Protein AF-A0A969H6C3-F1 (afdb_monomer_lite)

Structure (mmCIF, N/CA/C/O backbone):
data_AF-A0A969H6C3-F1
#
_entry.id   AF-A0A969H6C3-F1
#
loop_
_atom_site.group_PDB
_atom_site.id
_atom_site.type_symbol
_atom_site.label_atom_id
_atom_site.label_alt_id
_atom_site.label_comp_id
_atom_site.label_asym_id
_atom_site.label_entity_id
_atom_site.label_seq_id
_atom_site.pdbx_PDB_ins_code
_atom_site.Cartn_x
_atom_site.Cartn_y
_atom_site.Cartn_z
_atom_site.occupancy
_atom_site.B_iso_or_equiv
_atom_site.auth_seq_id
_atom_site.auth_comp_id
_atom_site.auth_asym_id
_atom_site.auth_atom_id
_atom_site.pdbx_PDB_model_num
ATOM 1 N N . MET A 1 1 ? -28.293 4.588 25.354 1.00 61.47 1 MET A N 1
ATOM 2 C CA . MET A 1 1 ? -28.410 4.083 23.964 1.00 61.47 1 MET A CA 1
ATOM 3 C C . MET A 1 1 ? -27.436 4.750 22.988 1.00 61.47 1 MET A C 1
ATOM 5 O O . MET A 1 1 ? -27.024 4.094 22.051 1.00 61.47 1 MET A O 1
ATOM 9 N N . THR A 1 2 ? -26.994 5.990 23.213 1.00 66.88 2 THR A N 1
ATOM 10 C CA . THR A 1 2 ? -26.151 6.786 22.290 1.00 66.88 2 THR A CA 1
ATOM 11 C C . THR A 1 2 ? -24.761 6.220 21.968 1.00 66.88 2 THR A C 1
ATOM 13 O O . THR A 1 2 ? -24.246 6.451 20.879 1.00 66.88 2 THR A O 1
ATOM 16 N N . ARG A 1 3 ? -24.137 5.461 22.880 1.00 62.03 3 ARG A N 1
ATOM 17 C CA . ARG A 1 3 ? -22.782 4.913 22.666 1.00 62.03 3 ARG A CA 1
ATOM 18 C C . ARG A 1 3 ? -22.738 3.815 21.596 1.00 62.03 3 ARG A C 1
ATOM 20 O O . ARG A 1 3 ? -21.768 3.740 20.855 1.00 62.03 3 ARG A O 1
ATOM 27 N N . PHE A 1 4 ? -23.785 2.993 21.507 1.00 64.56 4 PHE A N 1
ATOM 28 C CA . PHE A 1 4 ? -23.877 1.921 20.511 1.00 64.56 4 PHE A CA 1
ATOM 29 C C . PHE A 1 4 ? -24.058 2.496 19.101 1.00 64.56 4 PHE A C 1
ATOM 31 O O . PHE A 1 4 ? -23.352 2.110 18.175 1.00 64.56 4 PHE A O 1
ATOM 38 N N . THR A 1 5 ? -24.919 3.506 18.965 1.00 70.69 5 THR A N 1
ATOM 39 C CA . THR A 1 5 ? -25.143 4.214 17.701 1.00 70.69 5 THR A CA 1
ATOM 40 C C . THR A 1 5 ? -23.884 4.926 17.207 1.00 70.69 5 THR A C 1
ATOM 42 O O . THR A 1 5 ? -23.572 4.848 16.025 1.00 70.69 5 THR A O 1
ATOM 45 N N . GLY A 1 6 ? -23.117 5.555 18.106 1.00 71.94 6 GLY A N 1
ATOM 46 C CA . GLY A 1 6 ? -21.861 6.219 17.743 1.00 71.94 6 GLY A CA 1
ATOM 47 C C . GLY A 1 6 ? -20.758 5.262 17.269 1.00 71.94 6 GLY A C 1
ATOM 48 O O . GLY A 1 6 ? -20.011 5.600 16.357 1.00 71.94 6 GLY A O 1
ATOM 49 N N . LEU A 1 7 ? -20.659 4.056 17.841 1.00 72.44 7 LEU A N 1
ATOM 50 C CA . LEU A 1 7 ? -19.709 3.034 17.370 1.00 72.44 7 LEU A CA 1
ATOM 51 C C . LEU A 1 7 ? -20.104 2.480 15.998 1.00 72.44 7 LEU A C 1
ATOM 53 O O . LEU A 1 7 ? -19.250 2.283 15.136 1.00 72.44 7 LEU A O 1
ATOM 57 N N . GLN A 1 8 ? -21.403 2.283 15.776 1.00 77.25 8 GLN A N 1
ATOM 58 C CA . GLN A 1 8 ? -21.919 1.806 14.498 1.00 77.25 8 GLN A CA 1
ATOM 59 C C . GLN A 1 8 ? -21.725 2.833 13.370 1.00 77.25 8 GLN A C 1
ATOM 61 O O . GLN A 1 8 ? -21.416 2.448 12.243 1.00 77.25 8 GLN A O 1
ATOM 66 N N . ASP A 1 9 ? -21.822 4.127 13.684 1.00 84.56 9 ASP A N 1
ATOM 67 C CA . ASP A 1 9 ? -21.513 5.217 12.753 1.00 84.56 9 ASP A CA 1
ATOM 68 C C . ASP A 1 9 ? -20.013 5.247 12.396 1.00 84.56 9 ASP A C 1
ATOM 70 O O . ASP A 1 9 ? -19.644 5.217 11.221 1.00 84.56 9 ASP A O 1
ATOM 74 N N . LYS A 1 10 ? -19.124 5.150 13.397 1.00 88.44 10 LYS A N 1
ATOM 75 C CA . LYS A 1 10 ? -17.668 5.068 13.167 1.00 88.44 10 LYS A CA 1
ATOM 76 C C . LYS A 1 10 ? -17.266 3.880 12.291 1.00 88.44 10 LYS A C 1
ATOM 78 O O . LYS A 1 10 ? -16.452 4.040 11.381 1.00 88.44 10 LYS A O 1
ATOM 83 N N . LYS A 1 11 ? -17.864 2.707 12.519 1.00 91.56 11 LYS A N 1
ATOM 84 C CA . LYS A 1 11 ? -17.651 1.514 11.688 1.00 91.56 11 LYS A CA 1
ATOM 85 C C . LYS A 1 11 ? -18.040 1.763 10.229 1.00 91.56 11 LYS A C 1
ATOM 87 O O . LYS A 1 11 ? -17.259 1.456 9.330 1.00 91.56 11 LYS A O 1
ATOM 92 N N . GLY A 1 12 ? -19.224 2.329 9.987 1.00 93.44 12 GLY A N 1
ATOM 93 C CA . GLY A 1 12 ? -19.704 2.622 8.632 1.00 93.44 12 GLY A CA 1
ATOM 94 C C . GLY A 1 12 ? -18.814 3.626 7.893 1.00 93.44 12 GLY A C 1
ATOM 95 O O . GLY A 1 12 ? -18.488 3.434 6.717 1.00 93.44 12 GLY A O 1
ATOM 96 N N . GLN A 1 13 ? -18.342 4.659 8.596 1.00 94.31 13 GLN A N 1
ATOM 97 C CA . GLN A 1 13 ? -17.376 5.613 8.047 1.00 94.31 13 GLN A CA 1
ATOM 98 C C . GLN A 1 13 ? -16.062 4.919 7.677 1.00 94.31 13 GLN A C 1
ATOM 100 O O . GLN A 1 13 ? -15.568 5.088 6.562 1.00 94.31 13 GLN A O 1
ATOM 105 N N . ALA A 1 14 ? -15.530 4.071 8.559 1.00 95.62 14 ALA A N 1
ATOM 106 C CA . ALA A 1 14 ? -14.295 3.342 8.303 1.00 95.62 14 ALA A CA 1
ATOM 107 C C . ALA A 1 14 ? -14.404 2.392 7.096 1.00 95.62 14 ALA A C 1
ATOM 109 O O . ALA A 1 14 ? -13.494 2.330 6.268 1.00 95.62 14 ALA A O 1
ATOM 110 N N . GLN A 1 15 ? -15.537 1.703 6.932 1.00 95.44 15 GLN A N 1
ATOM 111 C CA . GLN A 1 15 ? -15.802 0.869 5.752 1.00 95.44 15 GLN A CA 1
ATOM 112 C C . GLN A 1 15 ? -15.881 1.695 4.461 1.00 95.44 15 GLN A C 1
ATOM 114 O O . GLN A 1 15 ? -15.393 1.263 3.419 1.00 95.44 15 GLN A O 1
ATOM 119 N N . THR A 1 16 ? -16.432 2.909 4.529 1.00 96.50 16 THR A N 1
ATOM 120 C CA . THR A 1 16 ? -16.476 3.832 3.383 1.00 96.50 16 THR A CA 1
ATOM 121 C C . THR A 1 16 ? -15.068 4.231 2.937 1.00 96.50 16 THR A C 1
ATOM 123 O O . THR A 1 16 ? -14.779 4.227 1.740 1.00 96.50 16 THR A O 1
ATOM 126 N N . TRP A 1 17 ? -14.162 4.488 3.886 1.00 97.50 17 TRP A N 1
ATOM 127 C CA . TRP A 1 17 ? -12.742 4.711 3.594 1.00 97.50 17 TRP A CA 1
ATOM 128 C C . TRP A 1 17 ? -12.085 3.490 2.937 1.00 97.50 17 TRP A C 1
ATOM 130 O O . TRP A 1 17 ? -11.395 3.640 1.931 1.00 97.50 17 TRP A O 1
ATOM 140 N N . GLY A 1 18 ? -12.360 2.277 3.425 1.00 97.06 18 GLY A N 1
ATOM 141 C CA . GLY A 1 18 ? -11.853 1.042 2.813 1.00 97.06 18 GLY A CA 1
ATOM 142 C C . GLY A 1 18 ? -12.349 0.838 1.375 1.00 97.06 18 GLY A C 1
ATOM 143 O O . GLY A 1 18 ? -11.579 0.459 0.493 1.00 97.06 18 GLY A O 1
ATOM 144 N N . ASN A 1 19 ? -13.612 1.173 1.102 1.00 97.00 19 ASN A N 1
ATOM 145 C CA . ASN A 1 19 ? -14.162 1.136 -0.253 1.00 97.00 19 ASN A CA 1
ATOM 146 C C . ASN A 1 19 ? -13.486 2.171 -1.162 1.00 97.00 19 ASN A C 1
ATOM 148 O O . ASN A 1 19 ? -13.119 1.846 -2.290 1.00 97.00 19 ASN A O 1
ATOM 152 N N . ARG A 1 20 ? -13.251 3.394 -0.673 1.00 97.31 20 ARG A N 1
ATOM 153 C CA . ARG A 1 20 ? -12.503 4.416 -1.422 1.00 97.31 20 ARG A CA 1
ATOM 154 C C . ARG A 1 20 ? -11.090 3.943 -1.768 1.00 97.31 20 ARG A C 1
ATOM 156 O O . ARG A 1 20 ? -10.651 4.124 -2.898 1.00 97.31 20 ARG A O 1
ATOM 163 N N . ALA A 1 21 ? -10.411 3.293 -0.828 1.00 96.88 21 ALA A N 1
ATOM 164 C CA . ALA A 1 21 ? -9.086 2.731 -1.058 1.00 96.88 21 ALA A CA 1
ATOM 165 C C . ALA A 1 21 ? -9.102 1.653 -2.154 1.00 96.88 21 ALA A C 1
ATOM 167 O O . ALA A 1 21 ? -8.227 1.648 -3.016 1.00 96.88 21 ALA A O 1
ATOM 168 N N . SER A 1 22 ? -10.138 0.806 -2.189 1.00 95.81 22 SER A N 1
ATOM 169 C CA . SER A 1 22 ? -10.297 -0.202 -3.250 1.00 95.81 22 SER A CA 1
ATOM 170 C C . SER A 1 22 ? -10.496 0.411 -4.641 1.00 95.81 22 SER A C 1
ATOM 172 O O . SER A 1 22 ? -10.034 -0.147 -5.635 1.00 95.81 22 SER A O 1
ATOM 174 N N . ILE A 1 23 ? -11.132 1.586 -4.720 1.00 95.88 23 ILE A N 1
ATOM 175 C CA . ILE A 1 23 ? -11.275 2.336 -5.974 1.00 95.88 23 ILE A CA 1
ATOM 176 C C . ILE A 1 23 ? -9.905 2.849 -6.426 1.00 95.88 23 ILE A C 1
ATOM 178 O O . ILE A 1 23 ? -9.535 2.641 -7.577 1.00 95.88 23 ILE A O 1
ATOM 182 N N . TYR A 1 24 ? -9.114 3.437 -5.524 1.00 92.50 24 TYR A N 1
ATOM 183 C CA . TYR A 1 24 ? -7.744 3.849 -5.848 1.00 92.50 24 TYR A CA 1
ATOM 184 C C . TYR A 1 24 ? -6.855 2.670 -6.263 1.00 92.50 24 TYR A C 1
ATOM 186 O O . TYR A 1 24 ? -6.078 2.800 -7.208 1.00 92.50 24 TYR A O 1
ATOM 194 N N . GLU A 1 25 ? -7.000 1.502 -5.627 1.00 91.81 25 GLU A N 1
ATOM 195 C CA . GLU A 1 25 ? -6.303 0.281 -6.048 1.00 91.81 25 GLU A CA 1
ATOM 196 C C . GLU A 1 25 ? -6.695 -0.111 -7.481 1.00 91.81 25 GLU A C 1
ATOM 198 O O . GLU A 1 25 ? -5.819 -0.409 -8.296 1.00 91.81 25 GLU A O 1
ATOM 203 N N . ALA A 1 26 ? -7.991 -0.075 -7.810 1.00 90.19 26 ALA A N 1
ATOM 204 C CA . ALA A 1 26 ? -8.489 -0.381 -9.151 1.00 90.19 26 ALA A CA 1
ATOM 205 C C . ALA A 1 26 ? -8.019 0.632 -10.212 1.00 90.19 26 ALA A C 1
ATOM 207 O O . ALA A 1 26 ? -7.798 0.254 -11.362 1.00 90.19 26 ALA A O 1
ATOM 208 N N . GLU A 1 27 ? -7.816 1.894 -9.826 1.00 88.88 27 GLU A N 1
ATOM 209 C CA . GLU A 1 27 ? -7.245 2.954 -10.670 1.00 88.88 27 GLU A CA 1
ATOM 210 C C . GLU A 1 27 ? -5.709 2.880 -10.792 1.00 88.88 27 GLU A C 1
ATOM 212 O O . GLU A 1 27 ? -5.112 3.662 -11.529 1.00 88.88 27 GLU A O 1
ATOM 217 N N . GLY A 1 28 ? -5.046 1.956 -10.085 1.00 85.00 28 GLY A N 1
ATOM 218 C CA . GLY A 1 28 ? -3.584 1.831 -10.076 1.00 85.00 28 GLY A CA 1
ATOM 219 C C . GLY A 1 28 ? -2.864 2.890 -9.233 1.00 85.00 28 GLY A C 1
ATOM 220 O O . GLY A 1 28 ? -1.639 2.981 -9.280 1.00 85.00 28 GLY A O 1
ATOM 221 N N . ARG A 1 29 ? -3.604 3.665 -8.435 1.00 86.94 29 ARG A N 1
ATOM 222 C CA . ARG A 1 29 ? -3.096 4.708 -7.531 1.00 86.94 29 ARG A CA 1
ATOM 223 C C . ARG A 1 29 ? -2.696 4.074 -6.200 1.00 86.94 29 ARG A C 1
ATOM 225 O O . ARG A 1 29 ? -3.362 4.241 -5.177 1.00 86.94 29 ARG A O 1
ATOM 232 N N . LEU A 1 30 ? -1.645 3.254 -6.241 1.00 87.06 30 LEU A N 1
ATOM 233 C CA . LEU A 1 30 ? -1.309 2.321 -5.160 1.00 87.06 30 LEU A CA 1
ATOM 234 C C . LEU A 1 30 ? -0.955 3.041 -3.850 1.00 87.06 30 LEU A C 1
ATOM 236 O O . LEU A 1 30 ? -1.385 2.605 -2.786 1.00 87.06 30 LEU A O 1
ATOM 240 N N . GLU A 1 31 ? -0.220 4.150 -3.905 1.00 87.56 31 GLU A N 1
ATOM 241 C CA . GLU A 1 31 ? 0.129 4.962 -2.730 1.00 87.56 31 GLU A CA 1
ATOM 242 C C . GLU A 1 31 ? -1.115 5.505 -2.029 1.00 87.56 31 GLU A C 1
ATOM 244 O O . GLU A 1 31 ? -1.279 5.331 -0.822 1.00 87.56 31 GLU A O 1
ATOM 249 N N . GLU A 1 32 ? -2.020 6.111 -2.796 1.00 92.31 32 GLU A N 1
ATOM 250 C CA . GLU A 1 32 ? -3.259 6.681 -2.270 1.00 92.31 32 GLU A CA 1
ATOM 251 C C . GLU A 1 32 ? -4.168 5.590 -1.704 1.00 92.31 32 GLU A C 1
ATOM 253 O O . GLU A 1 32 ? -4.778 5.777 -0.650 1.00 92.31 32 GLU A O 1
ATOM 258 N N . ALA A 1 33 ? -4.214 4.421 -2.350 1.00 94.81 33 ALA A N 1
ATOM 259 C CA . ALA A 1 33 ? -4.906 3.253 -1.824 1.00 94.81 33 ALA A CA 1
ATOM 260 C C . ALA A 1 33 ? -4.318 2.806 -0.477 1.00 94.81 33 ALA A C 1
ATOM 262 O O . ALA A 1 33 ? -5.075 2.589 0.468 1.00 94.81 33 ALA A O 1
ATOM 263 N N . VAL A 1 34 ? -2.986 2.719 -0.348 1.00 95.19 34 VAL A N 1
ATOM 264 C CA . VAL A 1 34 ? -2.326 2.348 0.916 1.00 95.19 34 VAL A CA 1
ATOM 265 C C . VAL A 1 34 ? -2.672 3.327 2.035 1.00 95.19 34 VAL A C 1
ATOM 267 O O . VAL A 1 34 ? -3.069 2.882 3.111 1.00 95.19 34 VAL A O 1
ATOM 270 N N . GLU A 1 35 ? -2.538 4.633 1.810 1.00 96.12 35 GLU A N 1
ATOM 271 C CA . GLU A 1 35 ? -2.816 5.625 2.856 1.00 96.12 35 GLU A CA 1
ATOM 272 C C . GLU A 1 35 ? -4.300 5.631 3.246 1.00 96.12 35 GLU A C 1
ATOM 274 O O . GLU A 1 35 ? -4.636 5.600 4.429 1.00 96.12 35 GLU A O 1
ATOM 279 N N . THR A 1 36 ? -5.197 5.518 2.265 1.00 97.44 36 THR A N 1
ATOM 280 C CA . THR A 1 36 ? -6.645 5.445 2.510 1.00 97.44 36 THR A CA 1
ATOM 281 C C . THR A 1 36 ? -7.028 4.168 3.279 1.00 97.44 36 THR A C 1
ATOM 283 O O . THR A 1 36 ? -7.866 4.212 4.186 1.00 97.44 36 THR A O 1
ATOM 286 N N . TYR A 1 37 ? -6.394 3.028 2.977 1.00 98.06 37 TYR A N 1
ATOM 287 C CA . TYR A 1 37 ? -6.581 1.791 3.738 1.00 98.06 37 TYR A CA 1
ATOM 288 C C . TYR A 1 37 ? -6.066 1.918 5.177 1.00 98.06 37 TYR A C 1
ATOM 290 O O . TYR A 1 37 ? -6.752 1.476 6.097 1.00 98.06 37 TYR A O 1
ATOM 298 N N . LYS A 1 38 ? -4.915 2.558 5.414 1.00 97.56 38 LYS A N 1
ATOM 299 C CA . LYS A 1 38 ? -4.416 2.802 6.780 1.00 97.56 38 LYS A CA 1
ATOM 300 C C . LYS A 1 38 ? -5.392 3.639 7.605 1.00 97.56 38 LYS A C 1
ATOM 302 O O . LYS A 1 38 ? -5.652 3.298 8.758 1.00 97.56 38 LYS A O 1
ATOM 307 N N . THR A 1 39 ? -5.975 4.686 7.015 1.00 97.44 39 THR A N 1
ATOM 308 C CA . THR A 1 39 ? -7.018 5.487 7.676 1.00 97.44 39 THR A CA 1
ATOM 309 C C . THR A 1 39 ? -8.219 4.619 8.053 1.00 97.44 39 THR A C 1
ATOM 311 O O . THR A 1 39 ? -8.668 4.657 9.196 1.00 97.44 39 THR A O 1
ATOM 314 N N . SER A 1 40 ? -8.699 3.781 7.128 1.00 97.69 40 SER A N 1
ATOM 315 C CA . SER A 1 40 ? -9.790 2.833 7.393 1.00 97.69 40 SER A CA 1
ATOM 316 C C . SER A 1 40 ? -9.460 1.876 8.547 1.00 97.69 40 SER A C 1
ATOM 318 O O . SER A 1 40 ? -10.276 1.714 9.455 1.00 97.69 40 SER A O 1
ATOM 320 N N . ALA A 1 41 ? -8.256 1.297 8.560 1.00 97.38 41 ALA A N 1
ATOM 321 C CA . ALA A 1 41 ? -7.821 0.380 9.611 1.00 97.38 41 ALA A CA 1
ATOM 322 C C . ALA A 1 41 ? -7.760 1.060 10.990 1.00 97.38 41 ALA A C 1
ATOM 324 O O . ALA A 1 41 ? -8.334 0.538 11.942 1.00 97.38 41 ALA A O 1
ATOM 325 N N . SER A 1 42 ? -7.164 2.255 11.080 1.00 96.19 42 SER A N 1
ATOM 326 C CA . SER A 1 42 ? -7.095 3.030 12.330 1.00 96.19 42 SER A CA 1
ATOM 327 C C . SER A 1 42 ? -8.488 3.343 12.886 1.00 96.19 42 SER A C 1
ATOM 329 O O . SER A 1 42 ? -8.736 3.202 14.081 1.00 96.19 42 SER A O 1
ATOM 331 N N . MET A 1 43 ? -9.439 3.717 12.024 1.00 95.56 43 MET A N 1
ATOM 332 C CA . MET A 1 43 ? -10.816 3.992 12.449 1.00 95.56 43 MET A CA 1
ATOM 333 C C . MET A 1 43 ? -11.551 2.731 12.927 1.00 95.56 43 MET A C 1
ATOM 335 O O . MET A 1 43 ? -12.350 2.803 13.862 1.00 95.56 43 MET A O 1
ATOM 339 N N . LEU A 1 44 ? -11.297 1.576 12.301 1.00 96.31 44 LEU A N 1
ATOM 340 C CA . LEU A 1 44 ? -11.849 0.290 12.740 1.00 96.31 44 LEU A CA 1
ATOM 341 C C . LEU A 1 44 ? -11.285 -0.114 14.108 1.00 96.31 44 LEU A C 1
ATOM 343 O O . LEU A 1 44 ? -12.046 -0.557 14.967 1.00 96.31 44 LEU A O 1
ATOM 347 N N . GLU A 1 45 ? -9.990 0.098 14.347 1.00 95.06 45 GLU A N 1
ATOM 348 C CA . GLU A 1 45 ? -9.358 -0.126 15.653 1.00 95.06 45 GLU A CA 1
ATOM 349 C C . GLU A 1 45 ? -9.984 0.762 16.739 1.00 95.06 45 GLU A C 1
ATOM 351 O O . GLU A 1 45 ? -10.382 0.259 17.791 1.00 95.06 45 GLU A O 1
ATOM 356 N N . GLU A 1 46 ? -10.184 2.056 16.463 1.00 92.62 46 GLU A N 1
ATOM 357 C CA . GLU A 1 46 ? -10.876 2.981 17.375 1.00 92.62 46 GLU A CA 1
ATOM 358 C C . GLU A 1 46 ? -12.339 2.598 17.648 1.00 92.62 46 GLU A C 1
ATOM 360 O O . GLU A 1 46 ? -12.885 2.919 18.710 1.00 92.62 46 GLU A O 1
ATOM 365 N N . ALA A 1 47 ? -12.995 1.935 16.693 1.00 92.56 47 ALA A N 1
ATOM 366 C CA . ALA A 1 47 ? -14.353 1.421 16.838 1.00 92.56 47 ALA A CA 1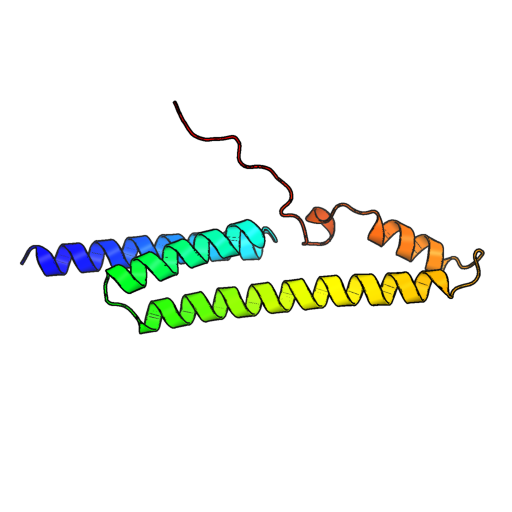
ATOM 367 C C . ALA A 1 47 ? -14.415 0.063 17.570 1.00 92.56 47 ALA A C 1
ATOM 369 O O . ALA A 1 47 ? -15.513 -0.409 17.866 1.00 92.56 47 ALA A O 1
ATOM 370 N N . GLY A 1 48 ? -13.269 -0.552 17.892 1.00 93.50 48 GLY A N 1
ATOM 371 C CA . GLY A 1 48 ? -13.184 -1.882 18.508 1.00 93.50 48 GLY A CA 1
ATOM 372 C C . GLY A 1 48 ? -13.375 -3.043 17.524 1.00 93.50 48 GLY A C 1
ATOM 373 O O . GLY A 1 48 ? -13.603 -4.174 17.941 1.00 93.50 48 GLY A O 1
ATOM 374 N N . GLU A 1 49 ? -13.284 -2.779 16.222 1.00 95.06 49 GLU A N 1
ATOM 375 C CA . GLU A 1 49 ? -13.505 -3.732 15.131 1.00 95.06 49 GLU A CA 1
ATOM 376 C C . GLU A 1 49 ? -12.169 -4.324 14.640 1.00 95.06 49 GLU A C 1
ATOM 378 O O . GLU A 1 49 ? -11.809 -4.230 13.464 1.00 95.06 49 GLU A O 1
ATOM 383 N N . SER A 1 50 ? -11.401 -4.931 15.551 1.00 93.88 50 SER A N 1
ATOM 384 C CA . SER A 1 50 ? -10.030 -5.398 15.284 1.00 93.88 50 SER A CA 1
ATOM 385 C C . SER A 1 50 ? -9.927 -6.443 14.166 1.00 93.88 50 SER A C 1
ATOM 387 O O . SER A 1 50 ? -8.952 -6.445 13.418 1.00 93.88 50 SER A O 1
ATOM 389 N N . GLU A 1 51 ? -10.931 -7.311 14.007 1.00 95.38 51 GLU A N 1
ATOM 390 C CA . GLU A 1 51 ? -10.961 -8.287 12.907 1.00 95.38 51 GLU A CA 1
ATOM 391 C C . GLU A 1 51 ? -11.071 -7.597 11.543 1.00 95.38 51 GLU A C 1
ATOM 393 O O . GLU A 1 51 ? -10.351 -7.942 10.606 1.00 95.38 51 GLU A O 1
ATOM 398 N N . LEU A 1 52 ? -11.925 -6.574 11.436 1.00 95.25 52 LEU A N 1
ATOM 399 C CA . LEU A 1 52 ? -12.058 -5.788 10.211 1.00 95.25 52 LEU A CA 1
ATOM 400 C C . LEU A 1 52 ? -10.781 -4.997 9.923 1.00 95.25 52 LEU A C 1
ATOM 402 O O . LEU A 1 52 ? -10.333 -4.975 8.778 1.00 95.25 52 LEU A O 1
ATOM 406 N N . ALA A 1 53 ? -10.161 -4.403 10.946 1.00 97.25 53 ALA A N 1
ATOM 407 C CA . ALA A 1 53 ? -8.876 -3.725 10.792 1.00 97.25 53 ALA A CA 1
ATOM 408 C C . ALA A 1 53 ? -7.795 -4.680 10.259 1.00 97.25 53 ALA A C 1
ATOM 410 O O . ALA A 1 53 ? -7.059 -4.327 9.338 1.00 97.25 53 ALA A O 1
ATOM 411 N N . MET A 1 54 ? -7.745 -5.920 10.761 1.00 97.56 54 MET A N 1
ATOM 412 C CA . MET A 1 54 ? -6.814 -6.941 10.275 1.00 97.56 54 MET A CA 1
ATOM 413 C C . MET A 1 54 ? -7.010 -7.235 8.780 1.00 97.56 54 MET A C 1
ATOM 415 O O . MET A 1 54 ? -6.025 -7.314 8.046 1.00 97.56 54 MET A O 1
ATOM 419 N N . PHE A 1 55 ? -8.253 -7.357 8.302 1.00 97.00 55 PHE A N 1
ATOM 420 C CA . PHE A 1 55 ? -8.517 -7.551 6.870 1.00 97.00 55 PHE A CA 1
ATOM 421 C C . PHE A 1 55 ? -8.027 -6.373 6.022 1.00 97.00 55 PHE A C 1
ATOM 423 O O . PHE A 1 55 ? -7.464 -6.574 4.944 1.00 97.00 55 PHE A O 1
ATOM 430 N N . VAL A 1 56 ? -8.179 -5.145 6.519 1.00 97.50 56 VAL A N 1
ATOM 431 C CA . VAL A 1 56 ? -7.669 -3.953 5.832 1.00 97.50 56 VAL A CA 1
ATOM 432 C C . VAL A 1 56 ? -6.137 -3.940 5.804 1.00 97.50 56 VAL A C 1
ATOM 434 O O . VAL A 1 5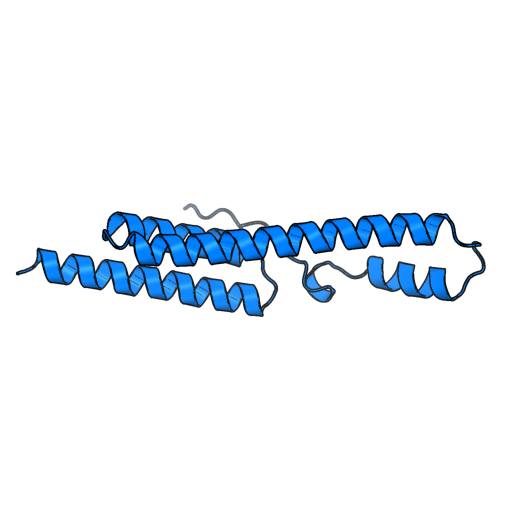6 ? -5.537 -3.699 4.756 1.00 97.50 56 VAL A O 1
ATOM 437 N N . TRP A 1 57 ? -5.477 -4.294 6.907 1.00 97.88 57 TRP A N 1
ATOM 438 C CA . TRP A 1 57 ? -4.019 -4.426 6.949 1.00 97.88 57 TRP A CA 1
ATOM 439 C C . TRP A 1 57 ? -3.486 -5.512 6.005 1.00 97.88 57 TRP A C 1
ATOM 441 O O . TRP A 1 57 ? -2.440 -5.329 5.377 1.00 97.88 57 TRP A O 1
ATOM 451 N N . GLN A 1 58 ? -4.216 -6.618 5.834 1.00 97.38 58 GLN A N 1
ATOM 452 C CA . GLN A 1 58 ? -3.884 -7.638 4.836 1.00 97.38 58 GLN A CA 1
ATOM 453 C C . GLN A 1 58 ? -3.953 -7.086 3.406 1.00 97.38 58 GLN A C 1
ATOM 455 O O . GLN A 1 58 ? -3.076 -7.396 2.595 1.00 97.38 58 GLN A O 1
ATOM 460 N N . ALA A 1 59 ? -4.938 -6.23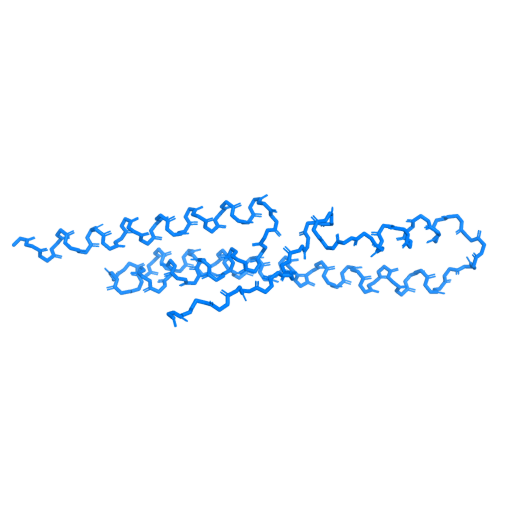4 3.098 1.00 95.31 59 ALA A N 1
ATOM 461 C CA . ALA A 1 59 ? -5.018 -5.559 1.802 1.00 95.31 59 ALA A CA 1
ATOM 462 C C . ALA A 1 59 ? -3.796 -4.654 1.564 1.00 95.31 59 ALA A C 1
ATOM 464 O O . ALA A 1 59 ? -3.155 -4.752 0.516 1.00 95.31 59 ALA A O 1
ATOM 465 N N . VAL A 1 60 ? -3.391 -3.865 2.568 1.00 96.25 60 VAL A N 1
ATOM 466 C CA . VAL A 1 60 ? -2.171 -3.035 2.508 1.00 96.25 60 VAL A CA 1
ATOM 467 C C . VAL A 1 60 ? -0.924 -3.884 2.256 1.00 96.25 60 VAL A C 1
ATOM 469 O O . VAL A 1 60 ? -0.111 -3.554 1.390 1.00 96.25 60 VAL A O 1
ATOM 472 N N . SER A 1 61 ? -0.769 -4.990 2.989 1.00 95.75 61 SER A N 1
ATOM 473 C CA . SER A 1 61 ? 0.373 -5.897 2.836 1.00 95.75 61 SER A CA 1
ATOM 474 C C . SER A 1 61 ? 0.447 -6.468 1.419 1.00 95.75 61 SER A C 1
ATOM 476 O O . SER A 1 61 ? 1.484 -6.351 0.762 1.00 95.75 61 SER A O 1
ATOM 478 N N . LYS A 1 62 ? -0.673 -6.989 0.905 1.00 93.62 62 LYS A N 1
ATOM 479 C CA . LYS A 1 62 ? -0.775 -7.511 -0.463 1.00 93.62 62 LYS A CA 1
ATOM 480 C C . LYS A 1 62 ? -0.382 -6.457 -1.499 1.00 93.62 62 LYS A C 1
ATOM 482 O O . LYS A 1 62 ? 0.352 -6.766 -2.439 1.00 93.62 62 LYS A O 1
ATOM 487 N N . LEU A 1 63 ? -0.842 -5.222 -1.319 1.00 91.75 63 LEU A N 1
ATOM 488 C CA . LEU A 1 63 ? -0.565 -4.118 -2.231 1.00 91.75 63 LEU A CA 1
ATOM 489 C C . LEU A 1 63 ? 0.929 -3.759 -2.260 1.00 91.75 63 LEU A C 1
ATOM 491 O O . LEU A 1 63 ? 1.517 -3.645 -3.336 1.00 91.75 63 LEU A O 1
ATOM 495 N N . ARG A 1 64 ? 1.573 -3.680 -1.090 1.00 88.75 64 ARG A N 1
ATOM 496 C CA . ARG A 1 64 ? 3.021 -3.429 -0.970 1.00 88.75 64 ARG A CA 1
ATOM 497 C C . ARG A 1 64 ? 3.862 -4.570 -1.540 1.00 88.75 64 ARG A C 1
ATOM 499 O O . ARG A 1 64 ? 4.850 -4.309 -2.223 1.00 88.75 64 ARG A O 1
ATOM 506 N N . THR A 1 65 ? 3.466 -5.825 -1.328 1.00 90.12 65 THR A N 1
ATOM 507 C CA . THR A 1 65 ? 4.141 -6.976 -1.947 1.00 90.12 65 THR A CA 1
ATOM 508 C C . THR A 1 65 ? 4.058 -6.908 -3.467 1.00 90.12 65 THR A C 1
ATOM 510 O O . THR A 1 65 ? 5.073 -7.072 -4.142 1.00 90.12 65 THR A O 1
ATO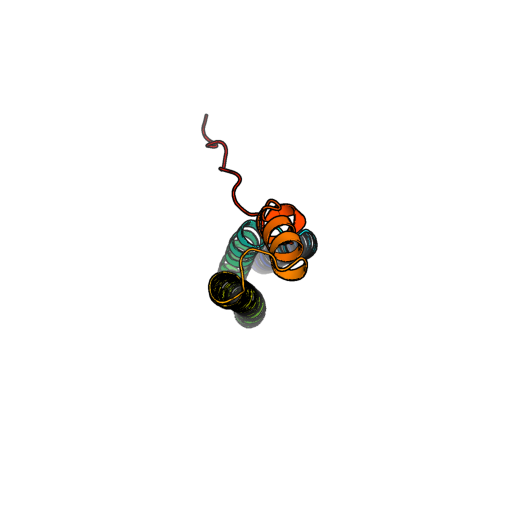M 513 N N . LYS A 1 66 ? 2.871 -6.616 -4.007 1.00 86.06 66 LYS A N 1
ATOM 514 C CA . LYS A 1 66 ? 2.656 -6.463 -5.448 1.00 86.06 66 LYS A CA 1
ATOM 515 C C . LYS A 1 66 ? 3.540 -5.345 -6.019 1.00 86.06 66 LYS A C 1
ATOM 517 O O . LYS A 1 66 ? 4.212 -5.552 -7.023 1.00 86.06 66 LYS A O 1
ATOM 522 N N . GLN A 1 67 ? 3.614 -4.204 -5.334 1.00 84.12 67 GLN A N 1
ATOM 523 C CA . GLN A 1 67 ? 4.503 -3.100 -5.700 1.00 84.12 67 GLN A CA 1
ATOM 524 C C . GLN A 1 67 ? 5.986 -3.512 -5.713 1.00 84.12 67 GLN A C 1
ATOM 526 O O . GLN A 1 67 ? 6.686 -3.252 -6.690 1.00 84.12 67 GLN A O 1
ATOM 531 N N . GLY A 1 68 ? 6.465 -4.197 -4.672 1.00 86.94 68 GLY A N 1
ATOM 532 C CA . GLY A 1 68 ? 7.849 -4.674 -4.611 1.00 86.94 68 GLY A CA 1
ATOM 533 C C . GLY A 1 68 ? 8.194 -5.664 -5.730 1.00 86.94 68 GLY A C 1
ATOM 534 O O . GLY A 1 68 ? 9.266 -5.575 -6.325 1.00 86.94 68 GLY A O 1
ATOM 535 N N . GLN A 1 69 ? 7.267 -6.564 -6.074 1.00 86.00 69 GLN A N 1
ATOM 536 C CA . GLN A 1 69 ? 7.435 -7.500 -7.192 1.00 86.00 69 GLN A CA 1
ATOM 537 C C . GLN A 1 69 ? 7.558 -6.782 -8.540 1.00 86.00 69 GLN A C 1
ATOM 539 O O . GLN A 1 69 ? 8.353 -7.201 -9.379 1.00 86.00 69 GLN A O 1
ATOM 544 N N . TYR A 1 70 ? 6.819 -5.690 -8.745 1.00 81.06 70 TYR A N 1
ATOM 545 C CA . TYR A 1 70 ? 6.937 -4.886 -9.961 1.00 81.06 70 TYR A CA 1
ATOM 546 C C . TYR A 1 70 ? 8.286 -4.180 -10.077 1.00 81.06 70 TYR A C 1
ATOM 548 O O . TYR A 1 70 ? 8.892 -4.211 -11.147 1.00 81.06 70 TYR A O 1
ATOM 556 N N . ILE A 1 71 ? 8.778 -3.594 -8.983 1.00 82.56 71 ILE A N 1
ATOM 557 C CA . ILE A 1 71 ? 10.100 -2.952 -8.951 1.00 82.56 71 ILE A CA 1
ATOM 558 C C . ILE A 1 71 ? 11.191 -3.983 -9.265 1.00 82.56 71 ILE A C 1
ATOM 560 O O . ILE A 1 71 ? 12.054 -3.740 -10.107 1.00 82.56 71 ILE A O 1
ATOM 564 N N . ALA A 1 72 ? 11.114 -5.166 -8.647 1.00 83.44 72 ALA A N 1
ATOM 565 C CA . ALA A 1 72 ? 12.049 -6.254 -8.915 1.00 83.44 72 ALA A CA 1
ATOM 566 C C . ALA A 1 72 ? 11.995 -6.722 -10.381 1.00 83.44 72 ALA A C 1
ATOM 568 O O . ALA A 1 72 ? 13.037 -6.965 -10.988 1.00 83.44 72 ALA A O 1
ATOM 569 N N . ALA A 1 73 ? 10.796 -6.810 -10.968 1.00 84.12 73 ALA A N 1
ATOM 570 C CA . ALA A 1 73 ? 10.636 -7.168 -12.372 1.00 84.12 73 ALA A CA 1
ATOM 571 C C . ALA A 1 73 ? 11.305 -6.142 -13.297 1.00 84.12 73 ALA A C 1
ATOM 573 O O . ALA A 1 73 ? 12.023 -6.543 -14.209 1.00 84.12 73 ALA A O 1
ATOM 574 N N . ILE A 1 74 ? 11.119 -4.840 -13.048 1.00 82.88 74 ILE A N 1
ATOM 575 C CA . ILE A 1 74 ? 11.779 -3.775 -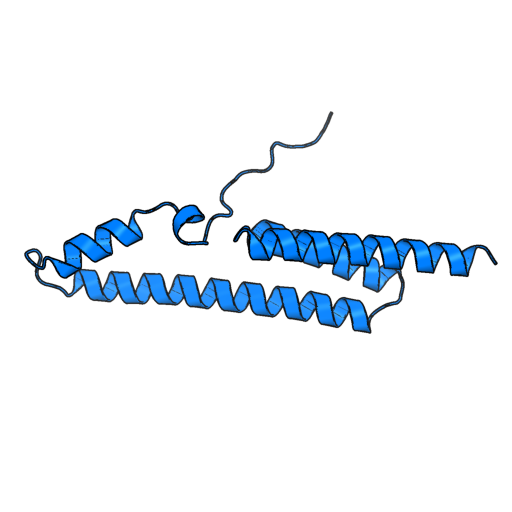13.818 1.00 82.88 74 ILE A CA 1
ATOM 576 C C . ILE A 1 74 ? 13.300 -3.918 -13.764 1.00 82.88 74 ILE A C 1
ATOM 578 O O . ILE A 1 74 ? 13.924 -3.953 -14.821 1.00 82.88 74 ILE A O 1
ATOM 582 N N . GLY A 1 75 ? 13.881 -4.082 -12.572 1.00 83.50 75 GLY A N 1
ATOM 583 C CA . GLY A 1 75 ? 15.333 -4.227 -12.429 1.00 83.50 75 GLY A CA 1
ATOM 584 C C . GLY A 1 75 ? 15.885 -5.432 -13.200 1.00 83.50 75 GLY A C 1
ATOM 585 O O . GLY A 1 75 ? 16.861 -5.306 -13.935 1.00 83.50 75 GLY A O 1
ATOM 586 N N . ALA A 1 76 ? 15.206 -6.582 -13.123 1.00 85.06 76 ALA A N 1
ATOM 587 C CA . ALA A 1 76 ? 15.584 -7.768 -13.895 1.00 85.06 76 ALA A CA 1
ATOM 588 C C . ALA A 1 76 ? 15.461 -7.548 -15.417 1.00 85.06 76 ALA A C 1
ATOM 590 O O . ALA A 1 76 ? 16.274 -8.049 -16.197 1.00 85.06 76 ALA A O 1
ATOM 591 N N . TYR A 1 77 ? 14.454 -6.786 -15.860 1.00 82.94 77 TYR A N 1
ATOM 592 C CA . TYR A 1 77 ? 14.308 -6.413 -17.267 1.00 82.94 77 TYR A CA 1
ATOM 593 C C . TYR A 1 77 ? 15.423 -5.472 -17.738 1.00 82.94 77 TYR A C 1
ATOM 595 O O . TYR A 1 77 ? 15.938 -5.666 -18.841 1.00 82.94 77 TYR A O 1
ATOM 603 N N . GLU A 1 78 ? 15.810 -4.481 -16.934 1.00 83.75 78 GLU A N 1
ATOM 604 C CA . GLU A 1 78 ? 16.905 -3.553 -17.243 1.00 83.75 78 GLU A CA 1
ATOM 605 C C . GLU A 1 78 ? 18.246 -4.285 -17.373 1.00 83.75 78 GLU A C 1
ATOM 607 O O . GLU A 1 78 ? 18.921 -4.136 -18.395 1.00 83.75 78 GLU A O 1
ATOM 612 N N . GLU A 1 79 ? 18.571 -5.170 -16.426 1.00 83.31 79 GLU A N 1
ATOM 613 C CA . GLU A 1 79 ? 19.769 -6.020 -16.487 1.00 83.31 79 GLU A CA 1
ATOM 614 C C . GLU A 1 79 ? 19.786 -6.880 -17.767 1.00 83.31 79 GLU A C 1
ATOM 616 O O . GLU A 1 79 ? 20.802 -7.000 -18.461 1.00 83.31 79 GLU A O 1
ATOM 621 N N . GLY A 1 80 ? 18.634 -7.439 -18.153 1.00 83.88 80 GLY A N 1
ATOM 622 C CA . GLY A 1 80 ? 18.495 -8.195 -19.397 1.00 83.88 80 GLY A CA 1
ATOM 623 C C . GLY A 1 80 ? 18.724 -7.353 -20.660 1.00 83.88 80 GLY A C 1
ATOM 624 O O . GLY A 1 80 ? 19.317 -7.837 -21.626 1.00 83.88 80 GLY A O 1
ATOM 625 N N . ILE A 1 81 ? 18.278 -6.091 -20.673 1.00 82.56 81 ILE A N 1
ATOM 626 C CA . ILE A 1 81 ? 18.465 -5.144 -21.789 1.00 82.56 81 ILE A CA 1
ATOM 627 C C . ILE A 1 81 ? 19.939 -4.757 -21.946 1.00 82.56 81 ILE A C 1
ATOM 629 O O . ILE A 1 81 ? 20.416 -4.649 -23.082 1.00 82.56 81 ILE A O 1
ATOM 633 N N . GLU A 1 82 ? 20.656 -4.537 -20.842 1.00 78.88 82 GLU A N 1
ATOM 634 C CA . GLU A 1 82 ? 22.081 -4.182 -20.856 1.00 78.88 82 GLU A CA 1
ATOM 635 C C . GLU A 1 82 ? 22.943 -5.284 -21.475 1.00 78.88 82 GLU A C 1
ATOM 637 O O . GLU A 1 82 ? 23.831 -4.993 -22.279 1.00 78.88 82 GLU A O 1
ATOM 642 N N . ASN A 1 83 ? 22.603 -6.545 -21.204 1.00 82.25 83 ASN A N 1
ATOM 643 C CA . ASN A 1 83 ? 23.296 -7.715 -21.743 1.00 82.25 83 ASN A CA 1
ATOM 644 C C . ASN A 1 83 ? 22.951 -8.037 -23.216 1.00 82.25 83 ASN A C 1
ATOM 646 O O . ASN A 1 83 ? 23.563 -8.922 -23.817 1.00 82.25 83 ASN A O 1
ATOM 650 N N . MET A 1 84 ? 21.991 -7.338 -23.841 1.00 79.81 84 MET A N 1
ATOM 651 C CA . MET A 1 84 ? 21.635 -7.556 -25.250 1.00 79.81 84 MET A CA 1
ATOM 652 C C . MET A 1 84 ? 22.482 -6.718 -26.227 1.00 79.81 84 MET A C 1
ATOM 654 O O . MET A 1 84 ? 22.731 -5.532 -25.982 1.00 79.81 84 MET A O 1
ATOM 658 N N . PRO A 1 85 ? 22.805 -7.251 -27.426 1.00 78.44 85 PRO A N 1
ATOM 659 C CA . PRO A 1 85 ? 23.467 -6.487 -28.482 1.00 78.44 85 PRO A CA 1
ATOM 660 C C . PRO A 1 85 ? 22.693 -5.209 -28.833 1.00 78.44 85 PRO A C 1
ATOM 662 O O . PRO A 1 85 ? 21.473 -5.242 -29.019 1.00 78.44 85 PRO A O 1
ATOM 665 N N . ALA A 1 86 ? 23.398 -4.083 -28.983 1.00 67.75 86 ALA A N 1
ATOM 666 C CA . ALA A 1 86 ? 22.803 -2.760 -29.224 1.00 67.75 86 ALA A CA 1
ATOM 667 C C . ALA A 1 86 ? 21.918 -2.675 -30.491 1.00 67.75 86 ALA A C 1
ATOM 669 O O . ALA A 1 86 ? 21.037 -1.821 -30.580 1.00 67.75 86 ALA A O 1
ATOM 670 N N . GLY A 1 87 ? 22.111 -3.581 -31.459 1.00 75.94 87 GLY A N 1
ATOM 671 C CA . GLY A 1 87 ? 21.297 -3.682 -32.677 1.00 75.94 87 GLY A CA 1
ATOM 672 C C . GLY A 1 87 ? 19.969 -4.436 -32.519 1.00 75.94 87 GLY A C 1
ATOM 673 O O . GLY A 1 87 ? 19.182 -4.475 -33.462 1.00 75.94 87 GLY A O 1
ATOM 674 N N . SER A 1 88 ? 19.697 -5.039 -31.357 1.00 81.12 88 SER A N 1
ATOM 675 C CA . SER A 1 88 ? 18.501 -5.859 -31.140 1.00 81.12 88 SER A CA 1
ATOM 676 C C . SER A 1 88 ? 17.216 -5.026 -31.196 1.00 81.12 88 SER A C 1
ATOM 678 O O . SER A 1 88 ? 17.008 -4.102 -30.407 1.00 81.12 88 SER A O 1
ATOM 680 N N . LEU A 1 89 ? 16.302 -5.394 -32.099 1.00 79.19 89 LEU A N 1
ATOM 681 C CA . LEU A 1 89 ? 14.971 -4.788 -32.188 1.00 79.19 89 LEU A CA 1
ATOM 682 C C . LEU A 1 89 ? 14.177 -4.977 -30.884 1.00 79.19 89 LEU A C 1
ATOM 684 O O . LEU A 1 89 ? 13.502 -4.052 -30.437 1.00 79.19 89 LEU A O 1
ATOM 688 N N . LYS A 1 90 ? 14.323 -6.142 -30.230 1.00 76.50 90 LYS A N 1
ATOM 689 C CA . LYS A 1 90 ? 13.689 -6.431 -28.933 1.00 76.50 90 LYS A CA 1
ATOM 690 C C . LYS A 1 90 ? 14.133 -5.433 -27.864 1.00 76.50 90 LYS A C 1
ATOM 692 O O . LYS A 1 90 ? 13.285 -4.898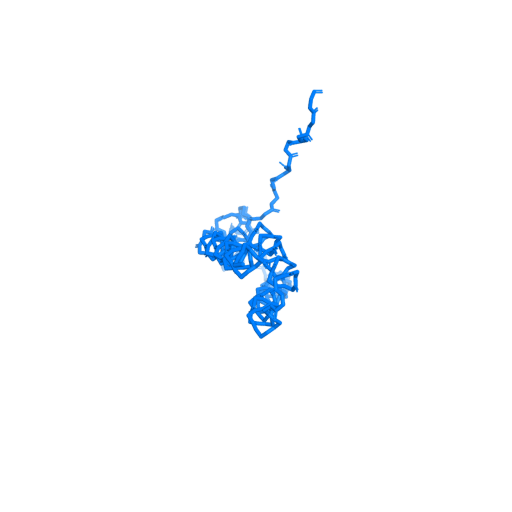 -27.157 1.00 76.50 90 LYS A O 1
ATOM 697 N N . ARG A 1 91 ? 15.436 -5.120 -27.811 1.00 81.38 91 ARG A N 1
ATOM 698 C CA . ARG A 1 91 ? 16.012 -4.126 -26.889 1.00 81.38 91 ARG A CA 1
ATOM 699 C C . ARG A 1 91 ? 15.331 -2.766 -27.049 1.00 81.38 91 ARG A C 1
ATOM 701 O O . ARG A 1 91 ? 14.912 -2.179 -26.060 1.00 81.38 91 ARG A O 1
ATOM 708 N N . LYS A 1 92 ? 15.160 -2.295 -28.290 1.00 81.94 92 LYS A N 1
ATOM 709 C CA . LYS A 1 92 ? 14.510 -1.004 -28.585 1.00 81.94 92 LYS A CA 1
ATOM 710 C C . LYS A 1 92 ? 13.042 -0.966 -28.155 1.00 81.94 92 LYS A C 1
ATOM 712 O O . LYS A 1 92 ? 12.618 0.033 -27.586 1.00 81.94 92 LYS A O 1
ATOM 717 N N . VAL A 1 93 ? 12.283 -2.035 -28.405 1.00 81.50 93 VAL A N 1
ATOM 718 C CA . VAL A 1 93 ? 10.868 -2.131 -27.997 1.00 81.50 93 VAL A CA 1
ATOM 719 C C . VAL A 1 93 ? 10.736 -2.128 -26.472 1.00 81.50 93 VAL A C 1
ATOM 721 O O . VAL A 1 93 ? 9.963 -1.348 -25.926 1.00 81.50 93 VAL A O 1
ATOM 724 N N . LEU A 1 94 ? 11.541 -2.934 -25.777 1.00 79.00 94 LEU A N 1
ATOM 725 C CA . LEU A 1 94 ? 11.558 -2.998 -24.311 1.00 79.00 94 LEU A CA 1
ATOM 726 C C . LEU A 1 94 ? 11.937 -1.651 -23.677 1.00 79.00 94 LEU A C 1
ATOM 728 O O . LEU A 1 94 ? 11.294 -1.202 -22.733 1.00 79.00 94 LEU A O 1
ATOM 732 N N . GLN A 1 95 ? 12.928 -0.961 -24.245 1.00 81.94 95 GLN A N 1
ATOM 733 C CA . GLN A 1 95 ? 13.365 0.351 -23.770 1.00 81.94 95 GLN A CA 1
ATOM 734 C C . GLN A 1 95 ? 12.303 1.446 -23.978 1.00 81.94 95 GLN A C 1
ATOM 736 O O . GLN A 1 95 ? 12.281 2.421 -23.236 1.00 81.94 95 GLN A O 1
ATOM 741 N N . GLN A 1 96 ? 11.425 1.307 -24.977 1.00 83.31 96 GLN A N 1
ATOM 742 C CA . GLN A 1 96 ? 10.278 2.204 -25.161 1.00 83.31 96 GLN A CA 1
ATOM 743 C C . GLN A 1 96 ? 9.186 1.953 -24.116 1.00 83.31 96 GLN A C 1
ATOM 745 O O . GLN A 1 96 ? 8.619 2.912 -23.607 1.00 83.31 96 GLN A O 1
ATOM 750 N N . ILE A 1 97 ? 8.939 0.691 -23.747 1.00 80.44 97 ILE A N 1
ATOM 751 C CA . ILE A 1 97 ? 7.970 0.335 -22.699 1.00 80.44 97 ILE A CA 1
ATOM 752 C C . ILE A 1 97 ? 8.422 0.882 -21.338 1.00 80.44 97 ILE A C 1
ATOM 754 O O . ILE A 1 97 ? 7.617 1.485 -20.642 1.00 80.44 97 ILE A O 1
ATOM 758 N N . LEU A 1 98 ? 9.709 0.756 -20.994 1.00 78.06 98 LEU A N 1
ATOM 759 C CA . LEU A 1 98 ? 10.280 1.285 -19.742 1.00 78.06 98 LEU A CA 1
ATOM 760 C C . LEU A 1 98 ? 10.252 2.815 -19.634 1.00 78.06 98 LEU A C 1
ATOM 762 O O . LEU A 1 98 ? 10.215 3.354 -18.535 1.00 78.06 98 LEU A O 1
ATOM 766 N N . LYS A 1 99 ? 10.273 3.521 -20.768 1.00 78.81 99 LYS A N 1
ATOM 767 C CA . LYS A 1 99 ? 10.184 4.988 -20.806 1.00 78.81 99 LYS A CA 1
ATOM 768 C C . LYS A 1 99 ? 8.764 5.515 -20.607 1.00 78.81 99 LYS A C 1
ATOM 770 O O . LYS A 1 99 ? 8.597 6.729 -20.488 1.00 78.81 99 LYS A O 1
ATOM 775 N N . LEU A 1 100 ? 7.748 4.650 -20.619 1.00 78.44 100 LEU A N 1
ATOM 776 C CA . LEU A 1 100 ? 6.387 5.076 -20.328 1.00 78.44 100 LEU A CA 1
ATOM 777 C C . LEU A 1 100 ? 6.297 5.538 -18.868 1.00 78.44 100 LEU A C 1
ATOM 779 O O . LEU A 1 100 ? 6.931 4.951 -17.992 1.00 78.44 100 LEU A O 1
ATOM 783 N N . PRO A 1 101 ? 5.516 6.590 -18.584 1.00 63.97 101 PRO A N 1
ATOM 784 C CA . PRO A 1 101 ? 5.307 7.026 -17.216 1.00 63.97 101 PRO A CA 1
ATOM 785 C C . PRO A 1 101 ? 4.671 5.893 -16.413 1.00 63.97 101 PRO A C 1
ATOM 787 O O . PRO A 1 101 ? 3.833 5.149 -16.933 1.00 63.97 101 PRO A O 1
ATOM 790 N N . GLY A 1 102 ? 5.028 5.806 -15.128 1.00 65.44 102 GLY A N 1
ATOM 791 C CA . GLY A 1 102 ? 4.487 4.799 -14.219 1.00 65.44 102 GLY A CA 1
ATOM 792 C C . GLY A 1 102 ? 2.963 4.703 -14.306 1.00 65.44 102 GLY A C 1
ATOM 793 O O . GLY A 1 102 ? 2.436 3.606 -14.324 1.00 65.44 102 GLY A O 1
ATOM 794 N N . SER A 1 103 ? 2.244 5.809 -14.516 1.00 57.94 103 SER A N 1
ATOM 795 C CA . SER A 1 103 ? 0.775 5.843 -14.646 1.00 57.94 103 SER A CA 1
ATOM 796 C C . SER A 1 103 ? 0.235 4.971 -15.772 1.00 57.94 103 SER A C 1
ATOM 798 O O . SER A 1 103 ? -0.805 4.343 -15.607 1.00 57.94 103 SER A O 1
ATOM 800 N N . MET A 1 104 ? 0.947 4.886 -16.895 1.00 59.12 104 MET A N 1
ATOM 801 C CA . MET A 1 104 ? 0.564 4.036 -18.024 1.00 59.12 104 MET A CA 1
ATOM 802 C C . MET A 1 104 ? 1.007 2.580 -17.853 1.00 59.12 104 MET A C 1
ATOM 804 O O . MET A 1 104 ? 0.433 1.689 -18.469 1.00 59.12 104 MET A O 1
ATOM 808 N N . LEU A 1 105 ? 1.992 2.332 -16.989 1.00 61.62 105 LEU A N 1
ATOM 809 C CA . LEU A 1 105 ? 2.416 0.997 -16.557 1.00 61.62 105 LEU A CA 1
ATOM 810 C C . LEU A 1 105 ? 1.613 0.472 -15.349 1.00 61.62 105 LEU A C 1
ATOM 812 O O . LEU A 1 105 ? 1.891 -0.626 -14.873 1.00 61.62 105 LEU A O 1
ATOM 816 N N . GLY A 1 106 ? 0.628 1.230 -14.846 1.00 59.28 106 GLY A N 1
ATOM 817 C CA . GLY A 1 106 ? -0.116 0.894 -13.623 1.00 59.28 106 GLY A CA 1
ATOM 818 C C . GLY A 1 106 ? 0.690 1.089 -12.327 1.00 59.28 106 GLY A C 1
ATOM 819 O O . GLY A 1 106 ? 0.468 0.387 -11.346 1.00 59.28 106 GLY A O 1
ATOM 820 N N . MET A 1 107 ? 1.655 2.008 -12.354 1.00 57.19 107 MET A N 1
ATOM 821 C CA . MET A 1 107 ? 2.676 2.298 -11.339 1.00 57.19 107 MET A CA 1
ATOM 822 C C . MET A 1 107 ? 2.730 3.774 -10.880 1.00 57.19 107 MET A C 1
ATOM 824 O O . MET A 1 107 ? 3.673 4.130 -10.178 1.00 57.19 107 MET A O 1
ATOM 828 N N . ALA A 1 108 ? 1.813 4.674 -11.272 1.00 49.38 108 ALA A N 1
ATOM 829 C CA . ALA A 1 108 ? 1.903 6.063 -10.789 1.00 49.38 108 ALA A CA 1
ATOM 830 C C . ALA A 1 108 ? 1.247 6.275 -9.430 1.00 49.38 108 ALA A C 1
ATOM 832 O O . ALA A 1 108 ? 0.025 6.256 -9.304 1.00 49.38 108 ALA A O 1
ATOM 833 N N . GLY A 1 109 ? 2.098 6.695 -8.502 1.00 46.91 109 GLY A N 1
ATOM 834 C CA . GLY A 1 109 ? 1.781 7.600 -7.409 1.00 46.91 109 GLY A CA 1
ATOM 835 C C . GLY A 1 109 ? 2.942 8.569 -7.169 1.00 46.91 109 GLY A C 1
ATOM 836 O O . GLY A 1 109 ? 3.502 8.601 -6.083 1.00 46.91 109 GLY A O 1
ATOM 837 N N . SER A 1 110 ? 3.351 9.344 -8.182 1.00 57.22 110 SER A N 1
ATOM 838 C CA . SER A 1 110 ? 4.167 10.554 -7.978 1.00 57.22 110 SER A CA 1
ATOM 839 C C . SER A 1 110 ? 3.336 11.776 -8.366 1.00 57.22 110 SER A C 1
ATOM 841 O O . SER A 1 110 ? 3.424 12.289 -9.481 1.00 57.22 110 SER A O 1
ATOM 843 N N . GLY A 1 111 ? 2.472 12.192 -7.450 1.00 40.59 111 GLY A N 1
ATOM 844 C CA . GLY A 1 111 ? 1.678 13.407 -7.544 1.00 40.59 111 GLY A CA 1
ATOM 845 C C . GLY A 1 111 ? 1.560 13.969 -6.142 1.00 40.59 111 GLY A C 1
ATOM 846 O O . GLY A 1 111 ? 0.721 13.527 -5.372 1.00 40.59 111 GLY A O 1
ATOM 847 N N . SER A 1 112 ? 2.486 14.865 -5.821 1.00 41.78 112 SER A N 1
ATOM 848 C CA . SER A 1 112 ? 2.506 15.737 -4.650 1.00 41.78 112 SER A CA 1
ATOM 849 C C . SER A 1 112 ? 1.110 16.142 -4.172 1.00 41.78 112 SER A C 1
ATOM 851 O O . SER A 1 112 ? 0.330 16.690 -4.956 1.00 41.78 112 SER A O 1
ATOM 853 N N . GLU A 1 113 ? 0.848 15.943 -2.879 1.00 39.16 113 GLU A N 1
ATOM 854 C CA . GLU A 1 113 ? -0.135 16.728 -2.132 1.00 39.16 113 GLU A CA 1
ATOM 855 C C . GLU A 1 113 ? 0.101 18.218 -2.434 1.00 39.16 113 GLU A C 1
ATOM 857 O O . GLU A 1 113 ? 1.223 18.701 -2.255 1.00 39.16 113 GLU A O 1
ATOM 862 N N . PRO A 1 114 ? -0.895 18.985 -2.905 1.00 43.47 114 PRO A N 1
ATOM 863 C CA . PRO A 1 114 ? -0.913 20.392 -2.570 1.00 43.47 114 PRO A CA 1
ATOM 864 C C . PRO A 1 114 ? -1.224 20.468 -1.074 1.00 43.47 114 PRO A C 1
ATOM 866 O O . PRO A 1 114 ? -2.288 20.015 -0.649 1.00 43.47 114 PRO A O 1
ATOM 869 N N . ASP A 1 115 ? -0.272 20.996 -0.304 1.00 40.88 115 ASP A N 1
ATOM 870 C CA . ASP A 1 115 ? -0.441 21.399 1.091 1.00 40.88 115 ASP A CA 1
ATOM 871 C C . ASP A 1 115 ? -1.864 21.921 1.333 1.00 40.88 115 ASP A C 1
ATOM 873 O O . ASP A 1 115 ? -2.270 22.965 0.812 1.00 40.88 115 ASP A O 1
ATOM 877 N N . THR A 1 116 ? -2.640 21.193 2.129 1.00 60.25 116 THR A N 1
ATOM 878 C CA . THR A 1 116 ? -3.801 21.770 2.791 1.00 60.25 116 THR A CA 1
ATOM 879 C C . THR A 1 116 ? -3.316 22.434 4.068 1.00 60.25 116 THR A C 1
ATOM 881 O O . THR A 1 116 ? -3.090 21.735 5.048 1.00 60.25 116 THR A O 1
ATOM 884 N N . ASP A 1 117 ? -3.205 23.760 4.086 1.00 42.66 117 ASP A N 1
ATOM 885 C CA . ASP A 1 117 ? -3.702 24.537 5.224 1.00 42.66 117 ASP A CA 1
ATOM 886 C C . ASP A 1 117 ? -3.764 26.045 4.918 1.00 42.66 117 ASP A C 1
ATOM 888 O O . ASP A 1 117 ? -2.794 26.641 4.465 1.00 42.66 117 ASP A O 1
ATOM 892 N N . LYS A 1 118 ? -4.961 26.589 5.172 1.00 41.72 118 LYS A N 1
ATOM 893 C CA . LYS A 1 118 ? -5.378 27.983 5.444 1.00 41.72 118 LYS A CA 1
ATOM 894 C C . LYS A 1 118 ? -4.602 29.179 4.887 1.00 41.72 118 LYS A C 1
ATOM 896 O O . LYS A 1 118 ? -3.491 29.469 5.377 1.00 41.72 118 LYS A O 1
#

pLDDT: mean 82.13, std 15.8, range [39.16, 98.06]

Sequence (118 aa):
MTRFTGLQDKKGQAQTWGNRASIYEAEGRLEEAVETYKTSASMLEEAGESELAMFVWQAVSKLRTKQGQYIAAIGAYEEGIENMPAGSLKRKVLQQILKLPGSMLGMAGSGSEPDTDK

Radius of gyration: 20.12 Å; chains: 1; bounding box: 52×36×57 Å

Secondary structure (DSSP, 8-state):
-HHHHHHHHHHHHHHHHHHHHHHHHHTT-HHHHHHHHHHHHHHHHHTT-HHHHHHHHHHHHHHHHHHHHHHHHHHHHHHHHHTS-TT-HHHHHHHHHHTS-GGGGT------------

Foldseek 3Di:
DVVVVVLVVLLVVLVVLLVVLVVCVVQLLLVSSLVSLQSSLVSCVVSVNNVVSVVSVVVNVVSVVVLVVVVVVVVVLVVVLVPDDPPDPVSVVSVVVVPDPCSVVSGDDPDDDPDDDD